Protein AF-A0A3P6GH55-F1 (afdb_monomer_lite)

Organism: Brassica oleracea (NCBI:txid3712)

Secondary structure (DSSP, 8-state):
-TTTSTTHHHHTSGGGTT--TTTGGGSPPS--PPPP-GGGGS-S------------------------TT-------

Foldseek 3Di:
DCVPCDCPVVCPDPVNPPPPPVCNVVDDDPDDDDDDPCVVVVPPDDDDDDDDDDDDDDDDDDDPPPPPVPPPPPPDD

pLDDT: mean 70.51, std 21.05, range [32.75, 97.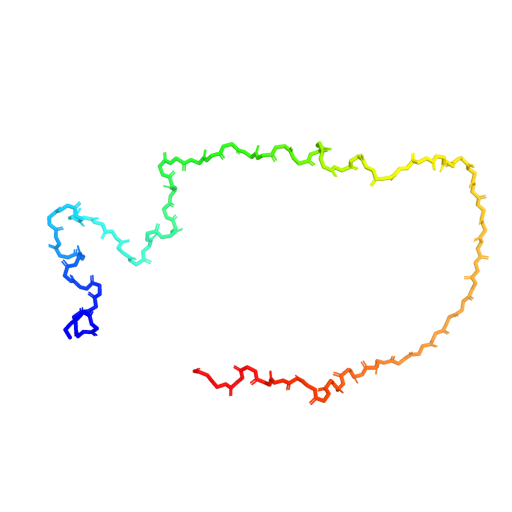38]

InterPro domains:
  IPR000961 AGC-kinase, C-terminal [PS51285] (17-77)

Sequence (77 aa):
IAYERGATEIKQHPFFEGVNWALIRSATPPHVPEPVDLTCFASKDKETMAGGGDEGKKSNNHPSSHHDPDYIDFEYF

Radius of gyration: 27.32 Å; chains: 1; bounding box: 54×38×61 Å

Structure (mmCIF, N/CA/C/O backbone):
data_AF-A0A3P6GH55-F1
#
_entry.id   AF-A0A3P6GH55-F1
#
loop_
_atom_site.group_PDB
_atom_site.id
_atom_site.type_symbol
_atom_site.label_atom_id
_atom_site.label_alt_id
_atom_site.label_comp_id
_atom_site.label_asym_id
_atom_site.label_entity_id
_atom_site.label_seq_id
_atom_site.pdbx_PDB_ins_code
_atom_site.Cartn_x
_atom_site.Cartn_y
_atom_site.Cartn_z
_atom_site.occupancy
_atom_site.B_iso_or_equiv
_atom_site.auth_seq_id
_atom_site.auth_comp_id
_atom_site.auth_asym_id
_atom_site.auth_atom_id
_atom_site.pdbx_PDB_model_num
ATOM 1 N N . ILE A 1 1 ? 7.268 -3.902 24.014 1.00 60.00 1 ILE A N 1
ATOM 2 C CA . ILE A 1 1 ? 5.980 -3.231 23.709 1.00 60.00 1 ILE A CA 1
ATOM 3 C C . ILE A 1 1 ? 5.855 -2.846 22.228 1.00 60.00 1 ILE A C 1
ATOM 5 O O . ILE A 1 1 ? 5.023 -3.439 21.560 1.00 60.00 1 ILE A O 1
ATOM 9 N N . ALA A 1 2 ? 6.678 -1.959 21.646 1.00 57.41 2 ALA A N 1
ATOM 10 C CA . ALA A 1 2 ? 6.536 -1.589 20.217 1.00 57.41 2 ALA A CA 1
ATOM 11 C C . ALA A 1 2 ? 6.773 -2.750 19.220 1.00 57.41 2 ALA A C 1
ATOM 13 O O . ALA A 1 2 ? 6.229 -2.756 18.120 1.00 57.41 2 ALA A O 1
ATOM 14 N N . TYR A 1 3 ? 7.547 -3.760 19.622 1.00 65.38 3 TYR A N 1
ATOM 15 C CA . TYR A 1 3 ? 7.824 -4.960 18.828 1.00 65.38 3 TYR A CA 1
ATOM 16 C C . TYR A 1 3 ? 6.793 -6.091 19.022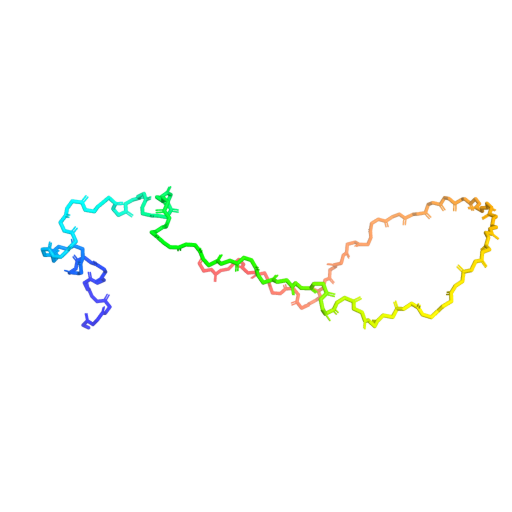 1.00 65.38 3 TYR A C 1
ATOM 18 O O . TYR A 1 3 ? 6.875 -7.103 18.337 1.00 65.38 3 TYR A O 1
ATOM 26 N N . GLU A 1 4 ? 5.835 -5.953 19.949 1.00 69.00 4 GLU A N 1
ATOM 27 C CA . GLU A 1 4 ? 4.948 -7.062 20.353 1.00 69.00 4 GLU A CA 1
ATOM 28 C C . GLU A 1 4 ? 3.666 -7.159 19.513 1.00 69.00 4 GLU A C 1
ATOM 30 O O . GLU A 1 4 ? 3.139 -8.252 19.333 1.00 69.00 4 GLU A O 1
ATOM 35 N N . ARG A 1 5 ? 3.154 -6.038 18.980 1.00 74.50 5 ARG A N 1
ATOM 36 C CA . ARG A 1 5 ? 1.911 -6.002 18.173 1.00 74.50 5 ARG A CA 1
ATOM 37 C C . ARG A 1 5 ? 2.133 -5.692 16.685 1.00 74.50 5 ARG A C 1
ATOM 39 O O . ARG A 1 5 ? 1.244 -5.923 15.859 1.00 74.50 5 ARG A O 1
ATOM 46 N N . GLY A 1 6 ? 3.332 -5.232 16.321 1.00 85.50 6 GLY A N 1
ATOM 47 C CA . GLY A 1 6 ? 3.723 -4.940 14.940 1.00 85.50 6 GLY A CA 1
ATOM 48 C C . GLY A 1 6 ? 2.764 -3.979 14.224 1.00 85.50 6 GLY A C 1
ATOM 49 O O . GLY A 1 6 ? 2.144 -3.113 14.831 1.00 85.50 6 GLY A O 1
ATOM 50 N N . ALA A 1 7 ? 2.609 -4.148 12.911 1.00 90.06 7 ALA A N 1
ATOM 51 C CA . ALA A 1 7 ? 1.804 -3.249 12.079 1.00 90.06 7 ALA A CA 1
ATOM 52 C C . ALA A 1 7 ? 0.272 -3.425 12.215 1.00 90.06 7 ALA A C 1
ATOM 54 O O . ALA A 1 7 ? -0.472 -2.744 11.514 1.00 90.06 7 ALA A O 1
ATOM 55 N N . THR A 1 8 ? -0.230 -4.349 13.046 1.00 89.81 8 THR A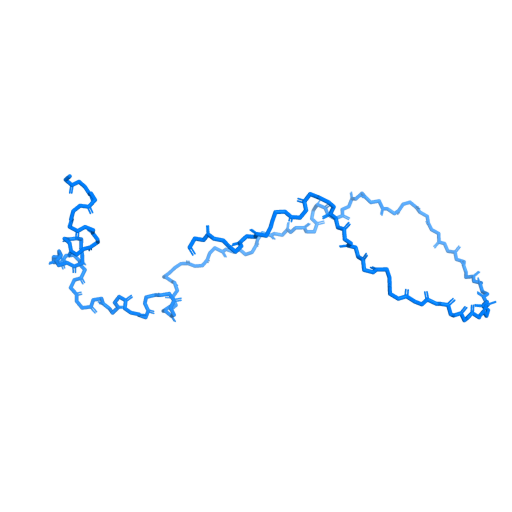 N 1
ATOM 56 C CA . THR A 1 8 ? -1.675 -4.663 13.104 1.00 89.81 8 THR A CA 1
ATOM 57 C 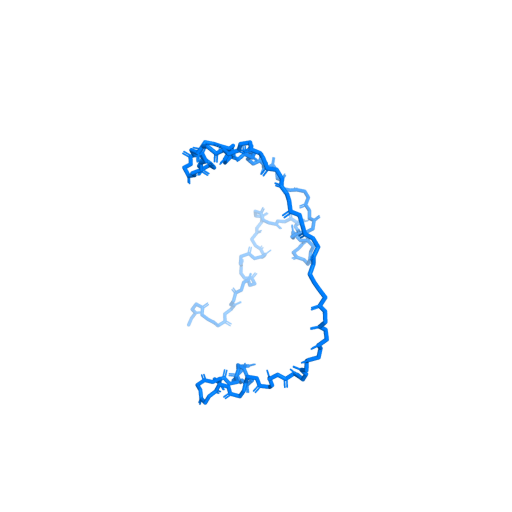C . THR A 1 8 ? -2.522 -3.517 13.654 1.00 89.81 8 THR A C 1
ATOM 59 O O . THR A 1 8 ? -3.597 -3.255 13.122 1.00 89.81 8 THR A O 1
ATOM 62 N N . GLU A 1 9 ? -2.011 -2.789 14.643 1.00 89.88 9 GLU A N 1
ATOM 63 C CA . GLU A 1 9 ? -2.706 -1.666 15.283 1.00 89.88 9 GLU A CA 1
ATOM 64 C C . GLU A 1 9 ? -2.956 -0.508 14.306 1.00 89.88 9 GLU A C 1
ATOM 66 O O . GLU A 1 9 ? -4.053 0.038 14.238 1.00 89.88 9 GLU A O 1
ATOM 71 N N . ILE A 1 10 ? -1.971 -0.207 13.455 1.00 91.06 10 ILE A N 1
ATOM 72 C CA . ILE A 1 10 ? -2.085 0.835 12.426 1.00 91.06 10 ILE A CA 1
ATOM 73 C C . ILE A 1 10 ? -3.085 0.412 11.342 1.00 91.06 10 ILE A C 1
ATOM 75 O O . ILE A 1 10 ? -3.900 1.218 10.904 1.00 91.06 10 ILE A O 1
ATOM 79 N N . LYS A 1 11 ? -3.069 -0.863 10.931 1.00 91.31 11 LYS A N 1
ATOM 80 C CA . LYS A 1 11 ? -3.952 -1.384 9.873 1.00 91.31 11 LYS A CA 1
ATOM 81 C C . LYS A 1 11 ? -5.434 -1.387 10.252 1.00 91.31 11 LYS A C 1
ATOM 83 O O . LYS A 1 11 ? -6.267 -1.338 9.355 1.00 91.31 11 LYS A O 1
ATOM 88 N N . GLN A 1 12 ? -5.756 -1.486 11.543 1.00 93.50 12 GLN A N 1
ATOM 89 C CA . GLN A 1 12 ? -7.134 -1.505 12.054 1.00 93.50 12 GLN A CA 1
ATOM 90 C C . GLN A 1 12 ? -7.707 -0.104 12.303 1.00 93.50 12 GLN A C 1
ATOM 92 O O . GLN A 1 12 ? -8.884 0.031 12.633 1.00 93.50 12 GLN A O 1
ATOM 97 N N . HIS A 1 13 ? -6.893 0.943 12.169 1.00 95.62 13 HIS A N 1
ATOM 98 C CA . HIS A 1 13 ? -7.341 2.307 12.397 1.00 95.62 13 HIS A CA 1
ATOM 99 C C . HIS A 1 13 ? -8.357 2.739 11.315 1.00 95.62 13 HIS A C 1
ATOM 101 O O . HIS A 1 13 ? -8.086 2.511 10.134 1.00 95.62 13 HIS A O 1
ATOM 107 N N . PRO A 1 14 ? -9.464 3.433 11.662 1.00 97.38 14 PRO A N 1
ATOM 108 C CA . PRO A 1 14 ? -10.494 3.854 10.698 1.00 97.38 14 PRO A CA 1
ATOM 109 C C . PRO A 1 14 ? -9.960 4.656 9.504 1.00 97.38 14 PRO A C 1
ATOM 111 O O . PRO A 1 14 ? -10.491 4.585 8.405 1.00 97.38 14 PRO A O 1
ATOM 114 N N . PHE A 1 15 ? -8.859 5.388 9.698 1.00 96.75 15 PHE A N 1
ATOM 115 C CA . PHE A 1 15 ? -8.172 6.103 8.614 1.00 96.75 15 PHE A CA 1
ATOM 116 C C . PHE A 1 15 ? -7.769 5.196 7.436 1.00 96.75 15 PHE A C 1
ATOM 118 O O . PHE A 1 15 ? -7.743 5.655 6.300 1.00 96.75 15 PHE A O 1
ATOM 125 N N . PHE A 1 16 ? -7.457 3.923 7.694 1.00 95.31 16 PHE A N 1
ATOM 126 C CA . PHE A 1 16 ? -7.053 2.955 6.673 1.00 95.31 16 PHE A CA 1
ATOM 127 C C . PHE A 1 16 ? -8.162 1.948 6.329 1.00 95.31 16 PHE A C 1
ATOM 129 O O . PHE A 1 16 ? -7.883 0.863 5.808 1.00 95.31 16 PHE A O 1
ATOM 136 N N . GLU A 1 17 ? -9.423 2.281 6.612 1.00 95.75 17 GLU A N 1
ATOM 137 C CA . GLU A 1 17 ? -10.560 1.448 6.231 1.00 95.75 17 GLU A CA 1
ATOM 138 C C . GLU A 1 17 ? -10.622 1.267 4.702 1.00 95.75 17 GLU A C 1
ATOM 140 O O . GLU A 1 17 ? -10.407 2.198 3.927 1.00 95.75 17 GLU A O 1
ATOM 145 N N . GLY A 1 18 ? -10.859 0.032 4.253 1.00 94.00 18 GLY A N 1
ATOM 146 C CA . GLY A 1 18 ? -10.917 -0.311 2.827 1.00 94.00 18 GLY A CA 1
ATOM 147 C C . GLY A 1 18 ? -9.561 -0.436 2.116 1.00 94.00 18 GLY A C 1
ATOM 148 O O . GLY A 1 18 ? -9.527 -0.802 0.940 1.00 94.00 18 GLY A O 1
ATOM 149 N N . VAL A 1 19 ? -8.433 -0.198 2.796 1.00 94.94 19 VAL A N 1
ATOM 150 C CA . VAL A 1 19 ? -7.098 -0.349 2.194 1.00 94.94 19 VAL A CA 1
ATOM 151 C C . VAL A 1 19 ? -6.745 -1.827 1.996 1.00 94.94 19 VAL A C 1
ATOM 153 O O . VAL A 1 19 ? -6.679 -2.613 2.944 1.00 94.94 19 VAL A O 1
ATOM 156 N N . ASN A 1 20 ? -6.423 -2.209 0.756 1.00 95.38 20 ASN A N 1
ATOM 157 C CA . ASN A 1 20 ? -5.872 -3.529 0.448 1.00 95.38 20 ASN A CA 1
ATOM 158 C C . ASN A 1 20 ? -4.352 -3.567 0.699 1.00 95.38 20 ASN A C 1
ATOM 160 O O . ASN A 1 20 ? -3.538 -3.351 -0.202 1.00 95.38 20 ASN A O 1
ATOM 164 N N . TRP A 1 21 ? -3.963 -3.877 1.937 1.00 93.62 21 TRP A N 1
ATOM 165 C CA . TRP A 1 21 ? -2.562 -3.924 2.371 1.00 93.62 21 TRP A CA 1
ATOM 166 C C . TRP A 1 21 ? -1.690 -4.947 1.632 1.00 93.62 21 TRP A C 1
ATOM 168 O O . TRP A 1 21 ? -0.480 -4.749 1.547 1.00 93.62 21 TRP A O 1
ATOM 178 N N . ALA A 1 22 ? -2.275 -6.023 1.093 1.00 94.06 22 ALA A N 1
ATOM 179 C CA . ALA A 1 22 ? -1.526 -7.030 0.340 1.00 94.06 22 ALA A CA 1
ATOM 180 C C . ALA A 1 22 ? -1.042 -6.498 -1.021 1.00 94.06 22 ALA A C 1
ATOM 182 O O . ALA A 1 22 ? -0.033 -6.969 -1.542 1.00 94.06 22 ALA A O 1
ATOM 183 N N . LEU A 1 23 ? -1.740 -5.504 -1.584 1.00 95.38 23 LEU A N 1
ATOM 184 C CA . LEU A 1 23 ? -1.502 -4.993 -2.936 1.00 95.38 23 LEU A CA 1
ATOM 185 C C . LEU A 1 23 ? -1.076 -3.520 -2.979 1.00 95.38 23 LEU A C 1
ATOM 187 O O . LEU A 1 23 ? -0.913 -2.977 -4.067 1.00 95.38 23 LEU A O 1
ATOM 191 N N . ILE A 1 24 ? -0.860 -2.864 -1.834 1.00 94.00 24 ILE A N 1
ATOM 192 C CA . ILE A 1 24 ? -0.630 -1.409 -1.773 1.00 94.00 24 ILE A CA 1
ATOM 193 C C . ILE A 1 24 ? 0.542 -0.928 -2.649 1.00 94.00 24 ILE A C 1
ATOM 195 O O . ILE A 1 24 ? 0.460 0.134 -3.253 1.00 94.00 24 ILE A O 1
ATOM 199 N N . ARG A 1 25 ? 1.597 -1.741 -2.798 1.00 94.06 25 ARG A N 1
ATOM 200 C CA . ARG A 1 25 ? 2.763 -1.440 -3.655 1.00 94.06 25 ARG A CA 1
ATOM 201 C C . ARG A 1 25 ? 2.483 -1.518 -5.159 1.00 94.06 25 ARG A C 1
ATOM 203 O O . ARG A 1 25 ? 3.283 -1.045 -5.953 1.00 94.06 25 ARG A O 1
ATOM 210 N N . SER A 1 26 ? 1.399 -2.188 -5.539 1.00 93.81 26 SER A N 1
ATOM 211 C CA . SER A 1 26 ? 0.978 -2.374 -6.929 1.00 93.81 26 SER A CA 1
ATOM 212 C C . SER A 1 26 ? -0.069 -1.346 -7.354 1.00 93.81 26 SER A C 1
ATOM 214 O O . SER A 1 26 ? -0.405 -1.281 -8.533 1.00 93.81 26 SER A O 1
ATOM 216 N N . ALA A 1 27 ? -0.591 -0.552 -6.417 1.00 92.38 27 ALA A N 1
ATOM 217 C CA . ALA A 1 27 ? -1.466 0.564 -6.733 1.00 92.38 27 ALA A CA 1
ATOM 218 C C . ALA A 1 27 ? -0.663 1.714 -7.357 1.00 92.38 27 ALA A C 1
ATOM 220 O O . ALA A 1 27 ? 0.495 1.947 -7.007 1.00 92.38 27 ALA A O 1
ATOM 221 N N . THR A 1 28 ? -1.288 2.454 -8.272 1.00 92.19 28 THR A N 1
ATOM 222 C CA . THR A 1 28 ? -0.690 3.670 -8.830 1.00 92.19 28 THR A CA 1
ATOM 223 C C . THR A 1 28 ? -0.521 4.705 -7.714 1.00 92.19 28 THR A C 1
ATOM 225 O O . THR A 1 28 ? -1.506 5.023 -7.040 1.00 92.19 28 THR A O 1
ATOM 228 N N . PRO A 1 29 ? 0.696 5.234 -7.486 1.00 91.81 29 PRO A N 1
ATOM 229 C CA . PRO A 1 29 ? 0.914 6.245 -6.461 1.00 91.81 29 PRO A CA 1
ATOM 230 C C . PRO A 1 29 ? 0.113 7.517 -6.790 1.00 91.81 29 PRO A C 1
ATOM 232 O O . PRO A 1 29 ? 0.028 7.904 -7.957 1.00 91.81 29 PRO A O 1
ATOM 235 N N . PRO A 1 30 ? -0.459 8.196 -5.781 1.00 91.19 30 PRO A N 1
ATOM 236 C CA . PRO A 1 30 ? -1.311 9.369 -5.993 1.00 91.19 30 PRO A CA 1
ATOM 237 C C . PRO A 1 30 ? -0.549 10.574 -6.562 1.00 91.19 30 PRO A C 1
ATOM 239 O O . PRO A 1 30 ? -1.149 11.457 -7.169 1.00 91.19 30 PRO A O 1
ATOM 242 N N . HIS A 1 31 ? 0.769 10.616 -6.368 1.00 92.88 31 HIS A N 1
ATOM 243 C CA . HIS A 1 31 ? 1.645 11.638 -6.917 1.00 92.88 31 HIS A CA 1
ATOM 244 C C . HIS A 1 31 ? 2.961 10.993 -7.355 1.00 92.88 31 HIS A C 1
ATOM 246 O O . HIS A 1 31 ? 3.602 10.295 -6.568 1.00 92.88 31 HIS A O 1
ATOM 252 N N . VAL A 1 32 ? 3.350 11.230 -8.607 1.00 91.00 32 VAL A N 1
ATOM 253 C CA . VAL A 1 32 ? 4.641 10.817 -9.166 1.00 91.00 32 VAL A CA 1
ATOM 254 C C . VAL A 1 32 ? 5.441 12.089 -9.440 1.00 91.00 32 VAL A C 1
ATOM 256 O O . VAL A 1 32 ? 4.995 12.892 -10.261 1.00 91.00 32 VAL A O 1
ATOM 259 N N . PRO A 1 33 ? 6.580 12.303 -8.759 1.00 90.50 33 PRO A N 1
ATOM 260 C CA . PRO A 1 33 ? 7.460 13.427 -9.052 1.00 90.50 33 PRO A CA 1
ATOM 261 C C . PRO A 1 33 ? 7.987 13.370 -10.486 1.00 90.50 33 PRO A C 1
ATOM 263 O O . PRO A 1 33 ? 8.192 12.286 -11.038 1.00 90.50 33 PRO A O 1
ATOM 266 N N . GLU A 1 34 ? 8.243 14.538 -11.073 1.00 91.06 34 GLU A N 1
ATOM 267 C CA . GLU A 1 34 ? 8.863 14.606 -12.393 1.00 91.06 34 GLU A CA 1
ATOM 268 C C . GLU A 1 34 ? 10.281 14.011 -12.365 1.00 91.06 34 GLU A C 1
ATOM 270 O O . GLU A 1 34 ? 11.010 14.184 -11.379 1.00 91.06 34 GLU A O 1
ATOM 275 N N . PRO A 1 35 ? 10.696 13.307 -13.433 1.00 87.38 35 PRO A N 1
ATOM 276 C CA . PRO A 1 35 ? 12.065 12.834 -13.559 1.00 87.38 35 PRO A CA 1
ATOM 277 C C . PRO A 1 35 ? 13.053 14.000 -13.484 1.00 87.38 35 PRO A C 1
ATOM 279 O O . PRO A 1 35 ? 12.913 14.995 -14.193 1.00 87.38 35 PRO A O 1
ATOM 282 N N . VAL A 1 36 ? 14.079 13.860 -12.646 1.00 88.75 36 VAL A N 1
ATOM 283 C CA . VAL A 1 36 ? 15.179 14.828 -12.596 1.00 88.75 36 VAL A CA 1
ATOM 284 C C . VAL A 1 36 ? 16.002 14.698 -13.877 1.00 88.75 36 VAL A C 1
ATOM 286 O O . VAL A 1 36 ? 16.444 13.601 -14.222 1.00 88.75 36 VAL A O 1
ATOM 289 N N . ASP A 1 37 ? 16.230 15.815 -14.569 1.00 84.19 37 ASP A N 1
ATOM 290 C CA . ASP A 1 37 ? 17.106 15.851 -15.736 1.00 84.19 37 ASP A CA 1
ATOM 291 C C . ASP A 1 37 ? 18.577 15.721 -15.306 1.00 84.19 37 ASP A C 1
ATOM 293 O O . ASP A 1 37 ? 19.202 16.666 -14.821 1.00 84.19 37 ASP A O 1
ATOM 297 N N . LEU A 1 38 ? 19.136 14.523 -15.484 1.00 82.19 38 LEU A N 1
ATOM 298 C CA . LEU A 1 38 ? 20.527 14.223 -15.150 1.00 82.19 38 LEU A CA 1
ATOM 299 C C . LEU A 1 38 ? 21.516 14.586 -16.269 1.00 82.19 38 LEU A C 1
ATOM 301 O O . LEU A 1 38 ? 22.722 14.419 -16.084 1.00 82.19 38 LEU A O 1
ATOM 305 N N . THR A 1 39 ? 21.054 15.097 -17.417 1.00 78.88 39 THR A N 1
ATOM 306 C CA . THR A 1 39 ? 21.941 15.483 -18.533 1.00 78.88 39 THR A CA 1
ATOM 307 C C . THR A 1 39 ? 22.916 16.591 -18.134 1.00 78.88 39 THR A C 1
ATOM 309 O O . THR A 1 39 ? 24.038 16.650 -18.641 1.00 78.88 39 THR A O 1
A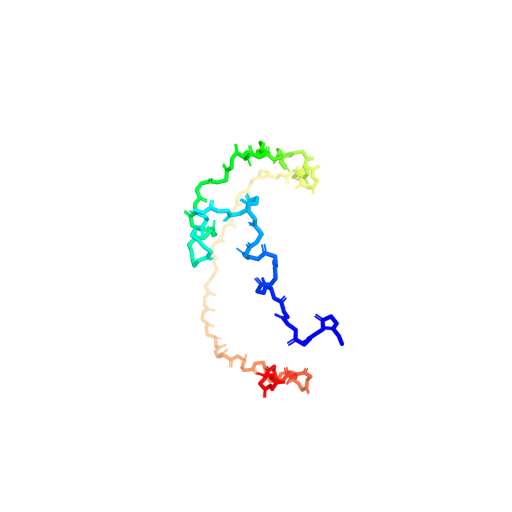TOM 312 N N . CYS A 1 40 ? 22.544 17.401 -17.140 1.00 66.50 40 CYS A N 1
ATOM 313 C CA . CYS A 1 40 ? 23.406 18.416 -16.545 1.00 66.50 40 CYS A CA 1
ATOM 314 C C . CYS A 1 40 ? 24.625 17.840 -15.795 1.00 66.50 40 CYS A C 1
ATOM 316 O O . CYS A 1 40 ? 25.635 18.529 -15.670 1.00 66.50 40 CYS A O 1
ATOM 318 N N . PHE A 1 41 ? 24.583 16.575 -15.359 1.00 66.56 41 PHE A N 1
ATOM 319 C CA . PHE A 1 41 ? 25.708 15.890 -14.707 1.00 66.56 41 PHE A CA 1
ATOM 320 C C . PHE A 1 41 ? 26.592 15.100 -15.686 1.00 66.56 41 PHE A C 1
ATOM 322 O O . PHE A 1 41 ? 27.673 14.658 -15.307 1.00 66.56 41 PHE A O 1
ATOM 329 N N . ALA A 1 42 ? 26.172 14.936 -16.945 1.00 65.50 42 ALA A N 1
ATOM 330 C CA . ALA A 1 42 ? 26.885 14.144 -17.952 1.00 65.50 42 ALA A CA 1
ATOM 331 C C . ALA A 1 42 ? 27.991 14.920 -18.703 1.00 65.50 42 ALA A C 1
ATOM 333 O O . ALA A 1 42 ? 28.630 14.369 -19.597 1.00 65.50 42 ALA A O 1
ATOM 334 N N . SER A 1 43 ? 28.232 16.193 -18.364 1.00 65.81 43 SER A N 1
ATOM 335 C CA . SER A 1 43 ? 29.153 17.077 -19.098 1.00 65.81 43 SER A CA 1
ATOM 336 C C . SER A 1 43 ? 30.450 17.366 -18.333 1.00 65.81 43 SER A C 1
ATOM 338 O O . SER A 1 43 ? 30.676 18.475 -17.854 1.00 65.81 43 SER A O 1
ATOM 340 N N . LYS A 1 44 ? 31.307 16.349 -18.231 1.00 60.88 44 LYS A N 1
ATOM 341 C CA . LYS A 1 44 ? 32.770 16.428 -18.050 1.00 60.88 44 LYS A CA 1
ATOM 342 C C . LYS A 1 44 ? 33.246 14.987 -18.228 1.00 60.88 44 LYS A C 1
ATOM 344 O O . LYS A 1 44 ? 33.073 14.170 -17.344 1.00 60.88 44 LYS A O 1
ATOM 349 N N . ASP A 1 45 ? 33.480 14.512 -19.437 1.00 58.91 45 ASP A N 1
ATOM 350 C CA . ASP A 1 45 ? 34.620 14.842 -20.273 1.00 58.91 45 ASP A CA 1
ATOM 351 C C . ASP A 1 45 ? 34.274 14.448 -21.709 1.00 58.91 45 ASP A C 1
ATOM 353 O O . ASP A 1 45 ? 33.752 13.354 -21.894 1.00 58.91 45 ASP A O 1
ATOM 357 N N . LYS A 1 46 ? 34.577 15.297 -22.699 1.00 49.84 46 LYS A N 1
ATOM 358 C CA . LYS A 1 46 ? 35.049 14.920 -24.050 1.00 49.84 46 LYS A CA 1
ATOM 359 C C . LYS A 1 46 ? 35.604 16.163 -24.735 1.00 49.84 46 LYS A C 1
ATOM 361 O O . LYS A 1 46 ? 34.960 16.802 -25.563 1.00 49.84 46 LYS A O 1
ATOM 366 N N . GLU A 1 47 ? 36.829 16.494 -24.360 1.00 47.03 47 GLU A N 1
ATOM 367 C CA . GLU A 1 47 ? 37.729 17.253 -25.213 1.00 47.03 47 GLU A CA 1
ATOM 368 C C . GLU A 1 47 ? 38.254 16.291 -26.297 1.00 47.03 47 GLU A C 1
ATOM 370 O O . GLU A 1 47 ? 38.867 15.278 -25.976 1.00 47.03 47 GLU A O 1
ATOM 375 N N . THR A 1 48 ? 38.021 16.634 -27.570 1.00 39.94 48 THR A N 1
ATOM 376 C CA . THR A 1 48 ? 38.665 16.093 -28.792 1.00 39.94 48 THR A CA 1
ATOM 377 C C . THR A 1 48 ? 38.443 14.612 -29.158 1.00 39.94 48 THR A C 1
ATOM 379 O O . THR A 1 48 ? 38.553 13.715 -28.335 1.00 39.94 48 THR A O 1
ATOM 382 N N . MET A 1 49 ? 38.168 14.351 -30.443 1.00 40.56 49 MET A N 1
ATOM 383 C CA . MET A 1 49 ? 38.928 13.440 -31.330 1.00 40.56 49 MET A CA 1
ATOM 384 C C . MET A 1 49 ? 38.065 13.034 -32.540 1.00 40.56 49 MET A C 1
ATOM 386 O O . MET A 1 49 ? 37.099 12.282 -32.425 1.00 40.56 49 MET A O 1
ATOM 390 N N . ALA A 1 50 ? 38.457 13.525 -33.716 1.00 41.66 50 ALA A N 1
ATOM 391 C CA . ALA A 1 50 ? 38.161 12.911 -35.004 1.00 41.66 50 ALA A CA 1
ATOM 392 C C . ALA A 1 50 ? 39.301 11.938 -35.354 1.00 41.66 50 ALA A C 1
ATOM 394 O O . ALA A 1 50 ? 40.459 12.252 -35.088 1.00 41.66 50 ALA A O 1
ATOM 395 N N . GLY A 1 51 ? 38.984 10.814 -36.005 1.00 34.28 51 GLY A N 1
ATOM 396 C CA . GLY A 1 51 ? 39.966 9.966 -36.699 1.00 34.28 51 GLY A CA 1
ATOM 397 C C . GLY A 1 51 ? 39.956 8.498 -36.268 1.00 34.28 51 GLY A C 1
ATOM 398 O O . GLY A 1 51 ? 40.165 8.194 -35.101 1.00 34.28 51 GLY A O 1
ATOM 399 N N . GLY A 1 52 ? 39.687 7.603 -37.224 1.00 33.84 52 GLY A N 1
ATOM 400 C CA . GLY A 1 52 ? 39.586 6.151 -37.032 1.00 33.84 52 GLY A CA 1
ATOM 401 C C . GLY A 1 52 ? 40.901 5.377 -37.191 1.00 33.84 52 GLY A C 1
ATOM 402 O O . GLY A 1 52 ? 41.954 5.971 -37.403 1.00 33.84 52 GLY A O 1
ATOM 403 N N . GLY A 1 53 ? 40.800 4.041 -37.160 1.00 33.28 53 GLY A N 1
ATOM 404 C CA . GLY A 1 53 ? 41.854 3.126 -37.615 1.00 33.28 53 GLY A CA 1
ATOM 405 C C . GLY A 1 53 ? 41.983 1.800 -36.850 1.00 33.28 53 GLY A C 1
ATOM 406 O O . GLY A 1 53 ? 42.382 1.805 -35.694 1.00 33.28 53 GLY A O 1
ATOM 407 N N . ASP A 1 54 ? 41.760 0.709 -37.593 1.00 32.75 54 ASP A N 1
ATOM 408 C CA . ASP A 1 54 ? 42.524 -0.558 -37.624 1.00 32.75 54 ASP A CA 1
ATOM 409 C C . ASP A 1 54 ? 42.131 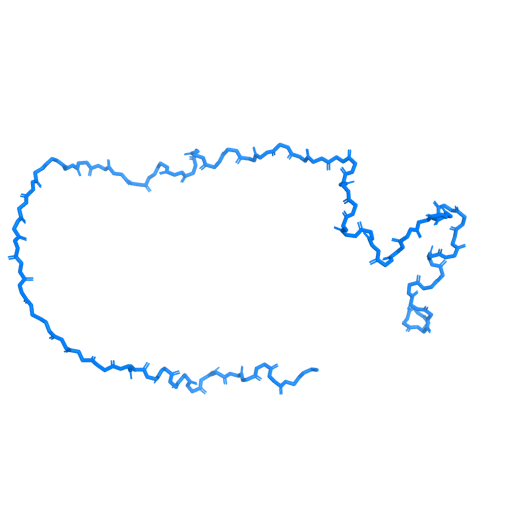-1.795 -36.778 1.00 32.75 54 ASP A C 1
ATOM 411 O O . ASP A 1 54 ? 41.838 -1.744 -35.585 1.00 32.75 54 ASP A O 1
ATOM 415 N N . GLU A 1 55 ? 42.138 -2.938 -37.480 1.00 44.00 55 GLU A N 1
ATOM 416 C CA . GLU A 1 55 ? 41.763 -4.296 -37.068 1.00 44.00 55 GLU A CA 1
ATOM 417 C C . GLU A 1 55 ? 42.907 -5.032 -36.335 1.00 44.00 55 GLU A C 1
ATOM 419 O O . GLU A 1 55 ? 44.066 -4.959 -36.730 1.00 44.00 55 GLU A O 1
ATOM 424 N N . GLY A 1 56 ? 42.593 -5.870 -35.334 1.00 35.31 56 GLY A N 1
ATOM 425 C CA . GLY A 1 56 ? 43.594 -6.690 -34.633 1.00 35.31 56 GLY A CA 1
ATOM 426 C C . GLY A 1 56 ? 43.034 -7.968 -33.993 1.00 35.31 56 GLY A C 1
ATOM 427 O O . GLY A 1 56 ? 42.147 -7.936 -33.152 1.00 35.31 56 GLY A O 1
ATOM 428 N N . LYS A 1 57 ? 43.570 -9.111 -34.424 1.00 39.44 57 LYS A N 1
ATOM 429 C CA . LYS A 1 57 ? 43.186 -10.521 -34.188 1.00 39.44 57 LYS A CA 1
ATOM 430 C C . LYS A 1 57 ? 43.498 -11.083 -32.773 1.00 39.44 57 LYS A C 1
ATOM 432 O O . LYS A 1 57 ? 44.526 -10.737 -32.208 1.00 39.44 57 LYS A O 1
ATOM 437 N N . LYS A 1 58 ? 42.753 -12.154 -32.413 1.00 35.34 58 LYS A N 1
ATOM 438 C CA . LYS A 1 58 ? 43.122 -13.403 -31.664 1.00 35.34 58 LYS A CA 1
ATOM 439 C C . LYS A 1 58 ? 42.841 -13.568 -30.142 1.00 35.34 58 LYS A C 1
ATOM 441 O O . LYS A 1 58 ? 43.577 -13.089 -29.299 1.00 35.34 58 LYS A O 1
ATOM 446 N N . SER A 1 59 ? 41.851 -14.440 -29.877 1.00 44.97 59 SER A N 1
ATOM 447 C CA . SER A 1 59 ? 41.827 -15.679 -29.047 1.00 44.97 59 SER A CA 1
ATOM 448 C C . SER A 1 59 ? 42.255 -15.742 -27.559 1.00 44.97 59 SER A C 1
ATOM 450 O O . SER A 1 59 ? 43.419 -15.537 -27.239 1.00 44.97 59 SER A O 1
ATOM 452 N N . ASN A 1 60 ? 41.336 -16.345 -26.776 1.00 46.34 60 ASN A N 1
ATOM 453 C CA . ASN A 1 60 ? 41.481 -17.293 -25.646 1.00 46.34 60 ASN A CA 1
ATOM 454 C C . ASN A 1 60 ? 42.033 -16.819 -24.278 1.00 46.34 60 ASN A C 1
ATOM 456 O O . ASN A 1 60 ? 43.225 -16.575 -24.150 1.00 46.34 60 ASN A O 1
ATOM 460 N N . ASN A 1 61 ? 41.222 -16.911 -23.205 1.00 44.84 61 ASN A N 1
ATOM 461 C CA . ASN A 1 61 ? 41.256 -18.009 -22.205 1.00 44.84 61 ASN A CA 1
ATOM 462 C C . ASN A 1 61 ? 40.548 -17.675 -20.865 1.00 44.84 61 ASN A C 1
ATOM 464 O O . ASN A 1 61 ? 40.846 -16.670 -20.240 1.00 44.84 61 ASN A O 1
ATOM 468 N N . HIS A 1 62 ? 39.729 -18.644 -20.428 1.00 48.84 62 HIS A N 1
ATOM 469 C CA . HIS A 1 62 ? 39.404 -19.099 -19.058 1.00 48.84 62 HIS A CA 1
ATOM 470 C C . HIS A 1 62 ? 38.669 -18.182 -18.040 1.00 48.84 62 HIS A C 1
ATOM 472 O O . HIS A 1 62 ? 39.021 -17.017 -17.882 1.00 48.84 62 HIS A O 1
ATOM 478 N N . PRO A 1 63 ? 37.676 -18.717 -17.285 1.00 51.59 63 PRO A N 1
ATOM 479 C CA . PRO A 1 63 ? 36.989 -17.978 -16.233 1.00 51.59 63 PRO A CA 1
ATOM 480 C C . PRO A 1 63 ? 37.862 -17.936 -14.975 1.00 51.59 63 PRO A C 1
ATOM 482 O O . PRO A 1 63 ? 38.159 -18.970 -14.378 1.00 51.59 63 PRO A O 1
ATOM 485 N N . SER A 1 64 ? 38.262 -16.746 -14.532 1.00 46.31 64 SER A N 1
ATOM 486 C CA . SER A 1 64 ? 38.783 -16.595 -13.176 1.00 46.31 64 SER A CA 1
ATOM 487 C C . SER A 1 64 ? 37.600 -16.604 -12.210 1.00 46.31 64 SER A C 1
ATOM 489 O O . SER A 1 64 ? 36.908 -15.600 -12.047 1.00 46.31 64 SER A O 1
ATOM 491 N N . SER A 1 65 ? 37.361 -17.762 -11.595 1.00 61.09 65 SER A N 1
ATOM 492 C CA . SER A 1 65 ? 36.640 -17.881 -10.328 1.00 61.09 65 SER A CA 1
ATOM 493 C C . SER A 1 65 ? 37.248 -16.880 -9.347 1.00 61.09 65 SER A C 1
ATOM 495 O O . SER A 1 65 ? 38.329 -17.123 -8.810 1.00 61.09 65 SER A O 1
ATOM 497 N N . HIS A 1 66 ? 36.586 -15.744 -9.148 1.00 60.59 66 HIS A N 1
ATOM 498 C CA . HIS A 1 66 ? 36.955 -14.788 -8.115 1.00 60.59 66 HIS A CA 1
ATOM 499 C C . HIS A 1 66 ? 36.554 -15.410 -6.770 1.00 60.59 66 HIS A C 1
ATOM 501 O O . HIS A 1 66 ? 35.456 -15.201 -6.271 1.00 60.59 66 HIS A O 1
ATOM 507 N N . HIS A 1 67 ? 37.422 -16.268 -6.230 1.00 57.66 67 HIS A N 1
ATOM 508 C CA . HIS A 1 67 ? 37.350 -16.686 -4.837 1.00 57.66 67 HIS A CA 1
ATOM 509 C C . HIS A 1 67 ? 37.911 -15.526 -4.021 1.00 57.66 67 HIS A C 1
ATOM 511 O O . HIS A 1 67 ? 39.108 -15.470 -3.744 1.00 57.66 67 HIS A O 1
ATOM 517 N N . ASP A 1 68 ? 37.054 -14.554 -3.725 1.00 63.56 68 ASP A N 1
ATOM 518 C CA . ASP A 1 68 ? 37.401 -13.475 -2.814 1.00 63.56 68 ASP A CA 1
ATOM 519 C C . ASP A 1 68 ? 37.472 -14.073 -1.396 1.00 63.56 68 ASP A C 1
ATOM 521 O O . ASP A 1 68 ? 36.467 -14.611 -0.923 1.00 63.56 68 ASP A O 1
ATOM 525 N N . PRO A 1 69 ? 38.643 -14.093 -0.732 1.00 65.31 69 PRO A N 1
ATOM 526 C CA . PRO A 1 69 ? 38.763 -14.614 0.630 1.00 65.31 69 PRO A CA 1
ATOM 527 C C . PRO A 1 69 ? 37.934 -13.815 1.650 1.00 65.31 69 PRO A C 1
ATOM 529 O O . PRO A 1 69 ? 37.735 -14.309 2.757 1.00 65.31 69 PRO A O 1
ATOM 532 N N . ASP A 1 70 ? 37.409 -12.648 1.256 1.00 65.31 70 ASP A N 1
ATOM 533 C CA . ASP A 1 70 ? 36.515 -11.807 2.052 1.00 65.31 70 ASP A CA 1
ATOM 534 C C . ASP A 1 70 ? 35.041 -11.883 1.598 1.00 65.31 70 ASP A C 1
ATOM 536 O O . ASP A 1 70 ? 34.216 -11.082 2.048 1.00 65.31 70 ASP A O 1
ATOM 540 N N . TYR A 1 71 ? 34.666 -12.843 0.736 1.00 72.00 71 TYR A N 1
ATOM 541 C CA . TYR A 1 71 ? 33.254 -13.100 0.433 1.00 72.00 71 TYR A CA 1
ATOM 542 C C . TYR A 1 71 ? 32.571 -13.706 1.665 1.00 72.00 71 TYR A C 1
ATOM 544 O O . TYR A 1 71 ? 32.493 -14.922 1.840 1.00 72.00 71 TYR A O 1
ATOM 552 N N . ILE A 1 72 ? 32.091 -12.827 2.544 1.00 72.94 72 ILE A N 1
ATOM 553 C CA . ILE A 1 72 ? 31.110 -13.179 3.560 1.00 72.94 72 ILE A CA 1
ATOM 554 C C . ILE A 1 72 ? 29.855 -13.590 2.804 1.00 72.94 72 ILE A C 1
ATOM 556 O O . ILE A 1 72 ? 29.174 -12.767 2.192 1.00 72.94 72 ILE A O 1
ATOM 560 N N . ASP A 1 73 ? 29.586 -14.887 2.840 1.00 61.91 73 ASP A N 1
ATOM 561 C CA . ASP A 1 73 ? 28.341 -15.447 2.368 1.00 61.91 73 ASP A CA 1
ATOM 562 C C . ASP A 1 73 ? 27.203 -14.807 3.170 1.00 61.91 73 ASP A C 1
ATOM 564 O O . ASP A 1 73 ? 27.101 -14.987 4.386 1.00 61.91 73 ASP A O 1
ATOM 568 N N . PHE A 1 74 ? 26.354 -14.019 2.509 1.00 58.72 74 PHE A N 1
ATOM 569 C CA . PHE A 1 74 ? 25.151 -13.433 3.113 1.00 58.72 74 PHE A CA 1
ATOM 570 C C . PHE A 1 74 ? 24.088 -14.502 3.436 1.00 58.72 74 PHE A C 1
ATOM 572 O O . PHE A 1 74 ? 22.922 -14.182 3.663 1.00 58.72 74 PHE A O 1
ATOM 579 N N . GLU A 1 75 ? 24.473 -15.774 3.475 1.00 63.19 75 GLU A N 1
ATOM 580 C CA . GLU A 1 75 ? 23.654 -16.913 3.842 1.00 63.19 75 GLU A CA 1
ATOM 581 C C . GLU A 1 75 ? 23.636 -17.115 5.368 1.00 63.19 75 GLU A C 1
ATOM 583 O O . GLU A 1 75 ? 24.000 -18.169 5.876 1.00 63.19 75 GLU A O 1
ATOM 588 N N . TYR A 1 76 ? 23.200 -16.091 6.117 1.00 54.78 76 TYR A N 1
ATOM 589 C CA . TYR A 1 76 ? 22.444 -16.307 7.360 1.00 54.78 76 TYR A CA 1
ATOM 590 C C . TYR A 1 76 ? 21.717 -15.037 7.853 1.00 54.78 76 TYR A C 1
ATOM 592 O O . TYR A 1 76 ? 22.253 -14.251 8.637 1.00 54.78 76 TYR A O 1
ATOM 600 N N . PHE A 1 77 ? 20.462 -14.880 7.423 1.00 56.03 77 PHE A N 1
ATOM 601 C CA . PHE A 1 77 ? 19.351 -14.288 8.182 1.00 56.03 77 PHE A CA 1
ATOM 602 C C . PHE A 1 77 ? 18.066 -15.044 7.845 1.00 56.03 77 PHE A C 1
ATOM 604 O O . PHE A 1 77 ? 17.881 -15.377 6.653 1.00 56.03 77 PHE A O 1
#